Protein AF-A0A6U1CAX6-F1 (afdb_monomer)

Organism: NCBI:txid1034831

pLDDT: mean 74.52, std 8.22, range [45.38, 85.62]

Nearest PDB structures (foldseek):
  8e73-assembly1_AK  TM=7.565E-01  e=1.209E-02  Vigna radiata
  8bef-assembly1_Y  TM=8.312E-01  e=3.811E-02  Arabidopsis thaliana
  7zm7-assembly1_J  TM=6.602E-01  e=3.811E-02  Thermochaetoides thermophila DSM 1495
  7o6y-assembly1_J  TM=6.989E-01  e=9.195E-01  Yarrowia lipolytica
  8esz-assembly1_AM  TM=7.682E-01  e=2.119E+00  Drosophila melanogaster

Secondary structure (DSSP, 8-state):
-HHHHHHHHHHHHHHHHHHHHHHHHHHHHTS-HHHHHHHHHHHHHHHHHHHHHHHHHHHHHHSS--HHHHHHHHHHHHHHHHHHHH-GGGHHHHHHHHHHHHHHHHHHHHHHHTT-

Solvent-accessible surface area (backbone atoms only — not comparable to full-atom values): 5594 Å² total; per-residue (Å²): 114,70,69,59,52,54,51,51,52,54,16,49,52,44,12,50,52,31,15,54,51,21,27,53,53,15,61,77,68,76,46,64,34,69,62,32,14,52,52,38,10,50,51,30,27,55,50,37,47,47,42,56,50,34,39,50,54,44,40,68,72,61,77,53,93,45,58,66,51,34,23,50,22,19,22,55,32,25,17,51,49,23,26,74,79,63,35,74,85,30,17,62,62,26,11,55,52,28,15,50,52,35,26,50,52,49,54,51,53,53,54,56,60,75,78,108

Mean predicted aligned error: 8.78 Å

Radius of gyration: 15.57 Å; Cα contacts (8 Å, |Δi|>4): 152; chains: 1; bounding box: 40×40×38 Å

Sequence (116 aa):
MEEVRGVARKAMALAAVGGAFGAGLAVYRGHSAAMYSVSIGGNYLVLAGTVLGMEKVVSYINGKSSMSTHAVSGFVGGGFLSGVFGGPRLVLPGAVLFAGIASAGYAGTNKIVEYL

Structure (mmCIF, N/CA/C/O backbone):
data_AF-A0A6U1CAX6-F1
#
_entry.id   AF-A0A6U1CAX6-F1
#
loop_
_atom_site.group_PDB
_atom_site.id
_atom_site.type_symbol
_atom_site.label_atom_id
_atom_site.label_alt_id
_atom_site.label_comp_id
_atom_site.label_asym_id
_atom_site.label_entity_id
_atom_site.label_seq_id
_atom_site.pdbx_PDB_ins_code
_atom_site.Cartn_x
_atom_site.Cartn_y
_atom_site.Cartn_z
_atom_site.occupancy
_atom_site.B_iso_or_equiv
_atom_site.auth_seq_id
_atom_site.auth_comp_id
_atom_site.auth_asym_id
_atom_site.auth_atom_id
_atom_site.pdbx_PDB_model_num
ATOM 1 N N . MET A 1 1 ? -21.948 10.197 -4.104 1.00 54.88 1 MET A N 1
ATOM 2 C CA . MET A 1 1 ? -21.150 10.738 -5.236 1.00 54.88 1 MET A CA 1
ATOM 3 C C . MET A 1 1 ? -19.924 11.523 -4.764 1.00 54.88 1 MET A C 1
ATOM 5 O O . MET A 1 1 ? -18.831 11.267 -5.251 1.00 54.88 1 MET A O 1
ATOM 9 N N . GLU A 1 2 ? -20.069 12.447 -3.813 1.00 61.78 2 GLU A N 1
ATOM 10 C CA . GLU A 1 2 ? -18.972 13.296 -3.311 1.00 61.78 2 GLU A CA 1
ATOM 11 C C . GLU A 1 2 ? -17.845 12.509 -2.619 1.00 61.78 2 GLU A C 1
ATOM 13 O O . GLU A 1 2 ? -16.660 12.705 -2.874 1.00 61.78 2 GLU A O 1
ATOM 18 N N . GLU A 1 3 ? -18.229 11.499 -1.853 1.00 63.78 3 GLU A N 1
ATOM 19 C CA . GLU A 1 3 ? -17.319 10.581 -1.181 1.00 63.78 3 GLU A CA 1
ATOM 20 C C . GLU A 1 3 ? -16.411 9.761 -2.118 1.00 63.78 3 GLU A C 1
ATOM 22 O O . GLU A 1 3 ? -15.236 9.544 -1.819 1.00 63.78 3 GLU A O 1
ATOM 27 N N . VAL A 1 4 ? -16.935 9.310 -3.262 1.00 67.44 4 VAL A N 1
ATOM 28 C CA . VAL A 1 4 ? -16.163 8.550 -4.264 1.00 67.44 4 VAL A CA 1
ATOM 29 C C . VAL A 1 4 ? -15.142 9.464 -4.940 1.00 67.44 4 VAL A C 1
ATOM 31 O O . VAL A 1 4 ? -14.003 9.065 -5.175 1.00 67.44 4 VAL A O 1
ATOM 34 N N . ARG A 1 5 ? -15.510 10.730 -5.173 1.00 73.31 5 ARG A N 1
ATOM 35 C CA . ARG A 1 5 ? -14.587 11.753 -5.682 1.00 73.31 5 ARG A CA 1
ATOM 36 C C . ARG A 1 5 ? -13.452 12.036 -4.696 1.00 73.31 5 ARG A C 1
ATOM 38 O O . ARG A 1 5 ? -12.320 12.229 -5.132 1.00 73.31 5 ARG A O 1
ATOM 45 N N . GLY A 1 6 ? -13.727 12.020 -3.390 1.00 75.06 6 GLY A N 1
ATOM 46 C CA . GLY A 1 6 ? -12.706 12.159 -2.347 1.00 75.06 6 GLY A CA 1
ATOM 47 C C . GLY A 1 6 ? -11.671 11.030 -2.376 1.00 75.06 6 GLY A C 1
ATOM 48 O O . GLY A 1 6 ? -10.468 11.296 -2.366 1.00 75.06 6 GLY A O 1
ATOM 49 N N . VAL A 1 7 ? -12.127 9.778 -2.493 1.00 75.81 7 VAL A N 1
ATOM 50 C CA . VAL A 1 7 ? -11.242 8.605 -2.629 1.00 75.81 7 VAL A CA 1
ATOM 51 C C . VAL A 1 7 ? -10.431 8.678 -3.922 1.00 75.81 7 VAL A C 1
ATOM 53 O O . VAL A 1 7 ? -9.215 8.512 -3.888 1.00 75.81 7 VAL A O 1
ATOM 56 N N . ALA A 1 8 ? -11.072 9.010 -5.045 1.00 76.75 8 ALA A N 1
ATOM 57 C CA . ALA A 1 8 ? -10.401 9.129 -6.337 1.00 76.75 8 ALA A CA 1
ATOM 58 C C . ALA A 1 8 ? -9.312 10.215 -6.338 1.00 76.75 8 ALA A C 1
ATOM 60 O O . ALA A 1 8 ? -8.227 9.998 -6.869 1.00 76.75 8 ALA A O 1
ATOM 61 N N . ARG A 1 9 ? -9.559 11.367 -5.699 1.00 81.56 9 ARG A N 1
ATOM 62 C CA . ARG A 1 9 ? -8.550 12.430 -5.552 1.00 81.56 9 ARG A CA 1
ATOM 63 C C . ARG A 1 9 ? -7.349 11.977 -4.728 1.00 81.56 9 ARG A C 1
ATOM 65 O O . ARG A 1 9 ? -6.219 12.207 -5.145 1.00 81.56 9 ARG A O 1
ATOM 72 N N . LYS A 1 10 ? -7.578 11.311 -3.591 1.00 78.31 10 LYS A N 1
ATOM 73 C CA . LYS A 1 10 ? -6.492 10.774 -2.753 1.00 78.31 10 LYS A CA 1
ATOM 74 C C . LYS A 1 10 ? -5.688 9.703 -3.495 1.00 78.31 10 LYS A C 1
ATOM 76 O O . LYS A 1 10 ? -4.461 9.738 -3.465 1.00 78.31 10 LYS A O 1
ATOM 81 N N . ALA A 1 11 ? -6.367 8.807 -4.211 1.00 78.00 11 ALA A N 1
ATOM 82 C CA . ALA A 1 11 ? -5.722 7.785 -5.029 1.00 78.00 11 ALA A CA 1
ATOM 83 C C . ALA A 1 11 ? -4.886 8.395 -6.165 1.00 78.00 11 ALA A C 1
ATOM 85 O O . ALA A 1 11 ? -3.753 7.975 -6.379 1.00 78.00 11 ALA A O 1
ATOM 86 N N . MET A 1 12 ? -5.393 9.430 -6.843 1.00 81.62 12 MET A N 1
ATOM 87 C CA . MET A 1 12 ? -4.636 10.153 -7.871 1.00 81.62 12 MET A CA 1
ATOM 88 C C . MET A 1 12 ? -3.422 10.894 -7.302 1.00 81.62 12 MET A C 1
ATOM 90 O O . MET A 1 12 ? -2.362 10.872 -7.920 1.00 81.62 12 MET A O 1
ATOM 94 N N . ALA A 1 13 ? -3.535 11.507 -6.120 1.00 82.25 13 ALA A N 1
ATOM 95 C CA . ALA A 1 13 ? -2.397 12.149 -5.465 1.00 82.25 13 ALA A CA 1
ATOM 96 C C . ALA A 1 13 ? -1.294 11.130 -5.124 1.00 82.25 13 ALA A C 1
ATOM 98 O O . ALA A 1 13 ? -0.124 11.360 -5.421 1.00 82.25 13 ALA A O 1
ATOM 99 N N . LEU A 1 14 ? -1.668 9.969 -4.578 1.00 80.06 14 LEU A N 1
ATOM 100 C CA . LEU A 1 14 ? -0.737 8.870 -4.301 1.00 80.06 14 LEU A CA 1
ATOM 101 C C . LEU A 1 14 ? -0.108 8.300 -5.579 1.00 80.06 14 LEU A C 1
ATOM 103 O O . LEU A 1 14 ? 1.089 8.020 -5.596 1.00 80.06 14 LEU A O 1
ATOM 107 N N . ALA A 1 15 ? -0.881 8.181 -6.659 1.00 79.69 15 ALA A N 1
ATOM 108 C CA . ALA A 1 15 ? -0.378 7.755 -7.961 1.00 79.69 15 ALA A CA 1
ATOM 109 C C . ALA A 1 15 ? 0.622 8.753 -8.557 1.00 79.69 15 ALA A C 1
ATOM 111 O O . ALA A 1 15 ? 1.631 8.338 -9.120 1.00 79.69 15 ALA A O 1
ATOM 112 N N . ALA A 1 16 ? 0.390 10.059 -8.393 1.00 82.00 16 ALA A N 1
ATOM 113 C CA . ALA A 1 16 ? 1.326 11.093 -8.826 1.00 82.00 16 ALA A CA 1
ATOM 114 C C . ALA A 1 16 ? 2.646 11.029 -8.040 1.00 82.00 16 ALA A C 1
ATOM 116 O O . ALA A 1 16 ? 3.718 11.087 -8.641 1.00 82.00 16 ALA A O 1
ATOM 117 N N . VAL A 1 17 ? 2.583 10.832 -6.717 1.00 85.62 17 VAL A N 1
ATOM 118 C CA . VAL A 1 17 ? 3.777 10.638 -5.873 1.00 85.62 17 VAL A CA 1
ATOM 119 C C . VAL A 1 17 ? 4.532 9.370 -6.279 1.00 85.62 17 VAL A C 1
ATOM 121 O O . VAL A 1 17 ? 5.744 9.419 -6.488 1.00 85.62 17 VAL A O 1
ATOM 124 N N . GLY A 1 18 ? 3.826 8.250 -6.460 1.00 76.50 18 GLY A N 1
ATOM 125 C CA . GLY A 1 18 ? 4.416 6.997 -6.937 1.00 76.50 18 GLY A CA 1
ATOM 126 C C . GLY A 1 18 ? 5.052 7.146 -8.320 1.00 76.50 18 GLY A C 1
ATOM 127 O O . GLY A 1 18 ? 6.171 6.689 -8.541 1.00 76.50 18 GLY A O 1
ATOM 128 N N . GLY A 1 19 ? 4.390 7.854 -9.236 1.00 77.50 19 GLY A N 1
ATOM 129 C CA . GLY A 1 19 ? 4.908 8.138 -10.571 1.00 77.50 19 GLY A CA 1
ATOM 130 C C . GLY A 1 19 ? 6.164 9.010 -10.554 1.00 77.50 19 GLY A C 1
ATOM 131 O O . GLY A 1 19 ? 7.117 8.711 -11.272 1.00 77.50 19 GLY A O 1
ATOM 132 N N . ALA A 1 20 ? 6.218 10.031 -9.693 1.00 83.25 20 ALA A N 1
ATOM 133 C CA . ALA A 1 20 ? 7.413 10.853 -9.500 1.00 83.25 20 ALA A CA 1
ATOM 134 C C . ALA A 1 20 ? 8.587 10.026 -8.949 1.00 83.25 20 ALA A C 1
ATOM 136 O O . ALA A 1 20 ? 9.708 10.118 -9.452 1.00 83.25 20 ALA A O 1
ATOM 137 N N . PHE A 1 21 ? 8.320 9.155 -7.972 1.00 81.62 21 PHE A N 1
ATOM 138 C CA . PHE A 1 21 ? 9.326 8.244 -7.425 1.00 81.62 21 PHE A CA 1
ATOM 139 C C . PHE A 1 21 ? 9.821 7.250 -8.483 1.00 81.62 21 PHE A C 1
ATOM 141 O O . PHE A 1 21 ? 11.019 6.993 -8.600 1.00 81.62 21 PHE A O 1
ATOM 148 N N . GLY A 1 22 ? 8.906 6.736 -9.307 1.00 76.25 22 GLY A N 1
ATOM 149 C CA . GLY A 1 22 ? 9.236 5.853 -10.415 1.00 76.25 22 GLY A CA 1
ATOM 150 C C . GLY A 1 22 ? 10.072 6.526 -11.497 1.00 76.25 22 GLY A C 1
ATOM 151 O O . GLY A 1 22 ? 11.025 5.922 -11.983 1.00 76.25 22 GLY A O 1
ATOM 152 N N . ALA A 1 23 ? 9.783 7.790 -11.817 1.00 77.56 23 ALA A N 1
ATOM 153 C CA . ALA A 1 23 ? 10.607 8.590 -12.718 1.00 77.56 23 ALA A CA 1
ATOM 154 C C . ALA A 1 23 ? 12.030 8.774 -12.162 1.00 77.56 23 ALA A C 1
ATOM 156 O O . ALA A 1 23 ? 12.999 8.559 -12.886 1.00 77.56 23 ALA A O 1
ATOM 157 N N . GLY A 1 24 ? 12.168 9.090 -10.869 1.00 82.88 24 GLY A N 1
ATOM 158 C CA . GLY A 1 24 ? 13.475 9.197 -10.210 1.00 82.88 24 GLY A CA 1
ATOM 159 C C . GLY A 1 24 ? 14.264 7.884 -10.237 1.00 82.88 24 GLY A C 1
ATOM 160 O O . GLY A 1 24 ? 15.448 7.868 -10.576 1.00 82.88 24 GLY A O 1
ATOM 161 N N . LEU A 1 25 ? 13.596 6.760 -9.964 1.00 78.81 25 LEU A N 1
ATOM 162 C CA . LEU A 1 25 ? 14.211 5.433 -10.020 1.00 78.81 25 LEU A CA 1
ATOM 163 C C . LEU A 1 25 ? 14.662 5.058 -11.441 1.00 78.81 25 LEU A C 1
ATOM 165 O O . LEU A 1 25 ? 15.694 4.412 -11.615 1.00 78.81 25 LEU A O 1
ATOM 169 N N . ALA A 1 26 ? 13.907 5.473 -12.457 1.00 81.62 26 ALA A N 1
ATOM 170 C CA . ALA A 1 26 ? 14.249 5.244 -13.855 1.00 81.62 26 ALA A CA 1
ATOM 171 C C . ALA A 1 26 ? 15.502 6.014 -14.278 1.00 81.62 26 ALA A C 1
ATOM 173 O O . ALA A 1 26 ? 16.369 5.435 -14.929 1.00 81.62 26 ALA A O 1
ATOM 174 N N . VAL A 1 27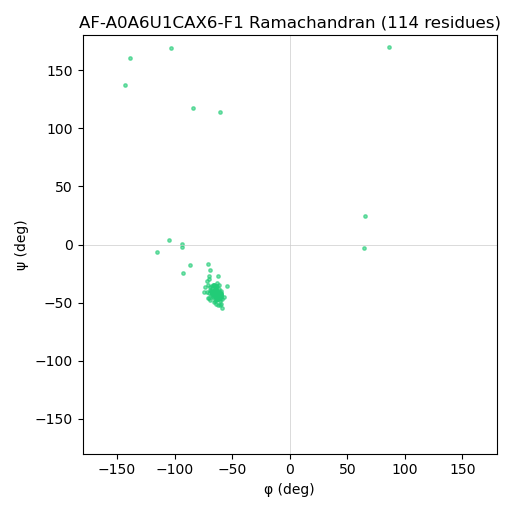 ? 15.621 7.279 -13.852 1.00 83.75 27 VAL A N 1
ATOM 175 C CA . VAL A 1 27 ? 16.819 8.105 -14.076 1.00 83.75 27 VAL A CA 1
ATOM 176 C C . VAL A 1 27 ? 18.036 7.448 -13.428 1.00 83.75 27 VAL A C 1
ATOM 178 O O . VAL A 1 27 ? 19.070 7.312 -14.073 1.00 83.75 27 VAL A O 1
ATOM 181 N N . TYR A 1 28 ? 17.895 6.956 -12.194 1.00 85.62 28 TYR A N 1
ATOM 182 C CA . TYR A 1 28 ? 18.976 6.260 -11.491 1.00 85.62 28 TYR A CA 1
ATOM 183 C C . TYR A 1 28 ? 19.408 4.952 -12.178 1.00 85.62 28 TYR A C 1
ATOM 185 O O . TYR A 1 28 ? 20.582 4.594 -12.148 1.00 85.62 28 TYR A O 1
ATOM 193 N N . ARG A 1 29 ? 18.475 4.233 -12.816 1.00 84.19 29 ARG A N 1
ATOM 194 C CA . ARG A 1 29 ? 18.743 2.958 -13.507 1.00 84.19 29 ARG A CA 1
ATOM 195 C C . ARG A 1 29 ? 19.040 3.100 -15.005 1.00 84.19 29 ARG A C 1
ATOM 197 O O . ARG A 1 29 ? 19.238 2.086 -15.665 1.00 84.19 29 ARG A O 1
ATOM 204 N N . GLY A 1 30 ? 19.043 4.317 -15.552 1.00 83.19 30 GLY A N 1
ATOM 205 C CA . GLY A 1 30 ? 19.249 4.557 -16.985 1.00 83.19 30 GLY A CA 1
ATOM 206 C C . GLY A 1 30 ? 18.131 4.010 -17.886 1.00 83.19 30 GLY A C 1
ATOM 207 O O . GLY A 1 30 ? 18.369 3.710 -19.053 1.00 83.19 30 GLY A O 1
ATOM 208 N N . HIS A 1 31 ? 16.913 3.852 -17.359 1.00 83.38 31 HIS A N 1
ATOM 209 C CA . HIS A 1 31 ? 15.750 3.360 -18.103 1.00 83.38 31 HIS A CA 1
ATOM 210 C C . HIS A 1 31 ? 14.791 4.494 -18.492 1.00 83.38 31 HIS A C 1
ATOM 212 O O . HIS A 1 31 ? 14.881 5.619 -18.006 1.00 83.38 31 HIS A O 1
ATOM 218 N N . SER A 1 32 ? 13.823 4.184 -19.362 1.00 82.94 32 SER A N 1
ATOM 219 C CA . SER A 1 32 ? 12.782 5.136 -19.763 1.00 82.94 32 SER A CA 1
ATOM 220 C C . SER A 1 32 ? 11.951 5.603 -18.563 1.00 82.94 32 SER A C 1
ATOM 222 O O . SER A 1 32 ? 11.184 4.832 -17.976 1.00 82.94 32 SER A O 1
ATOM 224 N N . ALA A 1 33 ? 12.072 6.893 -18.240 1.00 79.62 33 ALA A N 1
ATOM 225 C CA . ALA A 1 33 ? 11.344 7.535 -17.150 1.00 79.62 33 ALA A CA 1
ATOM 226 C C . ALA A 1 33 ? 9.825 7.493 -17.341 1.00 79.62 33 ALA A C 1
ATOM 228 O O . ALA A 1 33 ? 9.100 7.315 -16.366 1.00 79.62 33 ALA A O 1
ATOM 229 N N . ALA A 1 34 ? 9.344 7.581 -18.583 1.00 78.69 34 ALA A N 1
ATOM 230 C CA . ALA A 1 34 ? 7.917 7.516 -18.887 1.00 78.69 34 ALA A CA 1
ATOM 231 C C . ALA A 1 34 ? 7.327 6.127 -18.597 1.00 78.69 34 ALA A C 1
ATOM 233 O O . ALA A 1 34 ? 6.250 6.014 -18.021 1.00 78.69 34 ALA A O 1
ATOM 234 N N . MET A 1 35 ? 8.045 5.056 -18.949 1.00 79.81 35 MET A N 1
ATOM 235 C CA . MET A 1 35 ? 7.562 3.691 -18.719 1.00 79.81 35 MET A CA 1
ATOM 236 C C . MET A 1 35 ? 7.507 3.364 -17.222 1.00 79.81 35 MET A C 1
ATOM 238 O O . MET A 1 35 ? 6.532 2.794 -16.733 1.00 79.81 35 MET A O 1
ATOM 242 N N . TYR A 1 36 ? 8.540 3.759 -16.480 1.00 80.62 36 TYR A N 1
ATOM 243 C CA . TYR A 1 36 ? 8.630 3.514 -15.043 1.00 80.62 36 TYR A CA 1
ATOM 244 C C . TYR A 1 36 ? 7.696 4.410 -14.225 1.00 80.62 36 TYR A C 1
ATOM 246 O O . TYR A 1 36 ? 7.123 3.930 -13.249 1.00 80.62 36 TYR A O 1
ATOM 254 N N . SER A 1 37 ? 7.493 5.674 -14.615 1.00 76.50 37 SER A N 1
ATOM 255 C CA . SER A 1 37 ? 6.546 6.558 -13.925 1.00 76.50 37 SER A CA 1
ATOM 256 C C . SER A 1 37 ? 5.109 6.064 -14.076 1.00 76.50 37 SER A C 1
ATOM 258 O O . SER A 1 37 ? 4.382 6.006 -13.088 1.00 76.50 37 SER A O 1
ATOM 260 N N . VAL A 1 38 ? 4.715 5.630 -15.278 1.00 81.56 38 VAL A N 1
ATOM 261 C CA . VAL A 1 38 ? 3.377 5.081 -15.533 1.00 81.56 38 VAL A CA 1
ATOM 262 C C . VAL A 1 38 ? 3.196 3.742 -14.820 1.00 81.56 38 VAL A C 1
ATOM 264 O O . VAL A 1 38 ? 2.170 3.531 -14.179 1.00 81.56 38 VAL A O 1
ATOM 267 N N . SER A 1 39 ? 4.195 2.858 -14.870 1.00 80.69 39 SER A N 1
ATOM 268 C CA . SER A 1 39 ? 4.134 1.551 -14.205 1.00 80.69 39 SER A CA 1
ATOM 269 C C . SER A 1 39 ? 4.042 1.681 -12.680 1.00 80.69 39 SER A C 1
ATOM 271 O O . SER A 1 39 ? 3.129 1.142 -12.053 1.00 80.69 39 SER A O 1
ATOM 273 N N . ILE A 1 40 ? 4.939 2.456 -12.063 1.00 82.75 40 ILE A N 1
ATOM 274 C CA . ILE A 1 40 ? 4.961 2.628 -10.604 1.00 82.75 40 ILE A CA 1
ATOM 275 C C . ILE A 1 40 ? 3.776 3.481 -10.141 1.00 82.75 40 ILE A C 1
ATOM 277 O O . ILE A 1 40 ? 3.129 3.130 -9.157 1.00 82.75 40 ILE A O 1
ATOM 281 N N . GLY A 1 41 ? 3.427 4.544 -10.868 1.00 76.44 41 GLY A N 1
ATOM 282 C CA . GLY A 1 41 ? 2.241 5.351 -10.580 1.00 76.44 41 GLY A CA 1
ATOM 283 C C . GLY A 1 41 ? 0.945 4.542 -10.669 1.00 76.44 41 GLY A C 1
ATOM 284 O O . GLY A 1 41 ? 0.097 4.648 -9.785 1.00 76.44 41 GLY A O 1
ATOM 285 N N . GLY A 1 42 ? 0.815 3.669 -11.673 1.00 79.25 42 GLY A N 1
ATOM 286 C CA . GLY A 1 42 ? -0.312 2.745 -11.815 1.00 79.25 42 GLY A CA 1
ATOM 287 C C . GLY A 1 42 ? -0.411 1.748 -10.659 1.00 79.25 42 GLY A C 1
ATOM 288 O O . GLY A 1 42 ? -1.487 1.578 -10.088 1.00 79.25 42 GLY A O 1
ATOM 289 N N . ASN A 1 43 ? 0.714 1.161 -10.238 1.00 81.31 43 ASN A N 1
ATOM 290 C CA . ASN A 1 43 ? 0.753 0.283 -9.065 1.00 81.31 43 ASN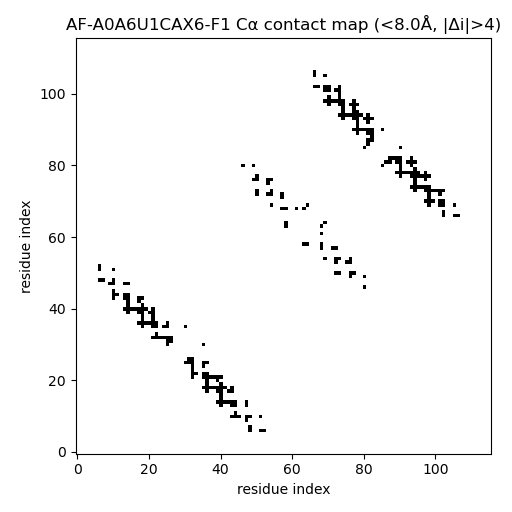 A CA 1
ATOM 291 C C . ASN A 1 43 ? 0.307 1.018 -7.792 1.00 81.31 43 ASN A C 1
ATOM 293 O O . ASN A 1 43 ? -0.497 0.493 -7.024 1.00 81.31 43 ASN A O 1
ATOM 297 N N . TYR A 1 44 ? 0.768 2.255 -7.594 1.00 76.69 44 TYR A N 1
ATOM 298 C CA . TYR A 1 44 ? 0.357 3.086 -6.461 1.00 76.69 44 TYR A CA 1
ATOM 299 C C . TYR A 1 44 ? -1.121 3.483 -6.521 1.00 76.69 44 TYR A C 1
ATOM 301 O O . TYR A 1 44 ? -1.770 3.533 -5.479 1.00 76.69 44 TYR A O 1
ATOM 309 N N . LEU A 1 45 ? -1.680 3.713 -7.713 1.00 81.06 45 LEU A N 1
ATOM 310 C CA . LEU A 1 45 ? -3.108 3.986 -7.891 1.00 81.06 45 LEU A CA 1
ATOM 311 C C . LEU A 1 45 ? -3.965 2.790 -7.450 1.00 81.06 45 LEU A C 1
ATOM 313 O O . LEU A 1 45 ? -4.927 2.961 -6.703 1.00 81.06 45 LEU A O 1
ATOM 317 N N . VAL A 1 46 ? -3.601 1.579 -7.885 1.00 79.88 46 VAL A N 1
ATOM 318 C CA . VAL A 1 46 ? -4.311 0.337 -7.533 1.00 79.88 46 VAL A CA 1
ATOM 319 C C . VAL A 1 46 ? -4.191 0.042 -6.039 1.00 79.88 46 VAL A C 1
ATOM 321 O O . VAL A 1 46 ? -5.185 -0.281 -5.381 1.00 79.88 46 VAL A O 1
ATOM 324 N N . LEU A 1 47 ? -2.990 0.216 -5.486 1.00 75.88 47 LEU A N 1
ATOM 325 C CA . LEU A 1 47 ? -2.730 0.066 -4.059 1.00 75.88 47 LEU A CA 1
ATOM 326 C C . LEU A 1 47 ? -3.585 1.043 -3.240 1.00 75.88 47 LEU A C 1
ATOM 328 O O . LEU A 1 47 ? -4.306 0.630 -2.334 1.00 75.88 47 LEU A O 1
ATOM 332 N N . ALA A 1 48 ? -3.554 2.329 -3.597 1.00 74.81 48 ALA A N 1
ATOM 333 C CA . ALA A 1 48 ? -4.307 3.376 -2.919 1.00 74.81 48 ALA A CA 1
ATOM 334 C C . ALA A 1 48 ? -5.818 3.146 -3.016 1.00 74.81 48 ALA A C 1
ATOM 336 O O . ALA A 1 48 ? -6.519 3.279 -2.017 1.00 74.81 48 ALA A O 1
ATOM 337 N N . GLY A 1 49 ? -6.321 2.761 -4.192 1.00 74.94 49 GLY A N 1
ATOM 338 C CA . GLY A 1 49 ? -7.734 2.444 -4.385 1.00 74.94 49 GLY A CA 1
ATOM 339 C C . GLY A 1 49 ? -8.195 1.296 -3.489 1.00 74.94 49 GLY A C 1
ATOM 340 O O . GLY A 1 49 ? -9.246 1.388 -2.856 1.00 74.94 49 GLY A O 1
ATOM 341 N N . THR A 1 50 ? -7.378 0.250 -3.374 1.00 73.44 50 THR A N 1
ATOM 342 C CA . THR A 1 50 ? -7.708 -0.925 -2.562 1.00 73.44 50 THR A CA 1
ATOM 343 C C . THR A 1 50 ? -7.645 -0.612 -1.069 1.00 73.44 50 THR A C 1
ATOM 345 O O . THR A 1 50 ? -8.582 -0.935 -0.347 1.00 73.44 50 THR A O 1
ATOM 348 N N . VAL A 1 51 ? -6.596 0.073 -0.599 1.00 70.19 51 VAL A N 1
ATOM 349 C CA . VAL A 1 51 ? -6.456 0.440 0.821 1.00 70.19 51 VAL A CA 1
ATOM 350 C C . VAL A 1 51 ? -7.555 1.413 1.253 1.00 70.19 51 VAL A C 1
ATOM 352 O O . VAL A 1 51 ? -8.231 1.147 2.241 1.00 70.19 51 VAL A O 1
ATOM 355 N N . LEU A 1 52 ? -7.800 2.490 0.497 1.00 70.50 52 LEU A N 1
ATOM 356 C CA . LEU A 1 52 ? -8.845 3.470 0.825 1.00 70.50 52 LEU A CA 1
ATOM 357 C C . LEU A 1 52 ? -10.254 2.865 0.738 1.00 70.50 52 LEU A C 1
ATOM 359 O O . LEU A 1 52 ? -11.133 3.218 1.526 1.00 70.50 52 LEU A O 1
ATOM 363 N N . GLY A 1 53 ? -10.478 1.950 -0.210 1.00 72.00 53 GLY A N 1
AT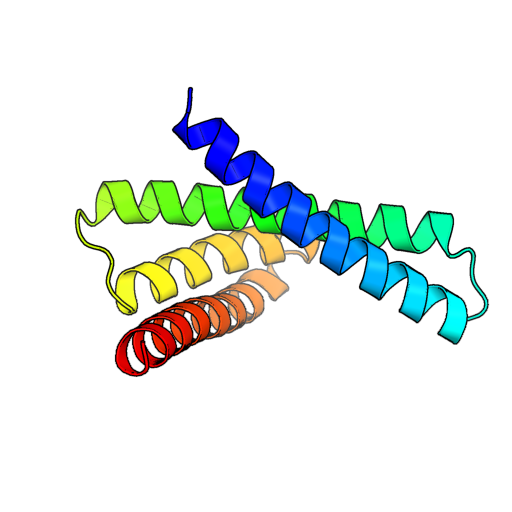OM 364 C CA . GLY A 1 53 ? -11.720 1.187 -0.304 1.00 72.00 53 GLY A CA 1
ATOM 365 C C . GLY A 1 53 ? -11.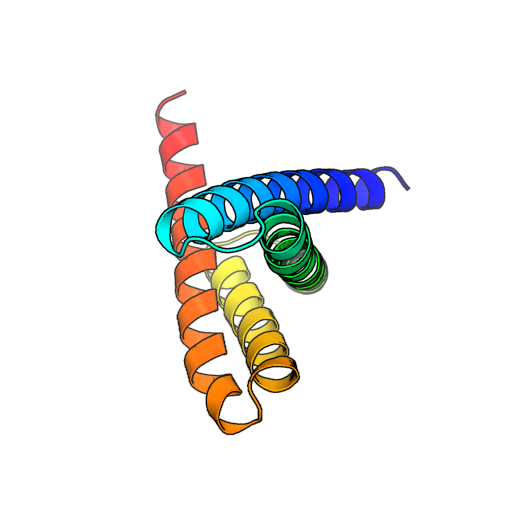934 0.294 0.919 1.00 72.00 53 GLY A C 1
ATOM 366 O O . GLY A 1 53 ? -13.008 0.322 1.520 1.00 72.00 53 GLY A O 1
ATOM 367 N N . MET A 1 54 ? -10.902 -0.442 1.339 1.00 68.75 54 MET A N 1
ATOM 368 C CA . MET A 1 54 ? -10.977 -1.315 2.513 1.00 68.75 54 MET A CA 1
ATOM 369 C C . MET A 1 54 ? -11.126 -0.528 3.814 1.00 68.75 54 MET A C 1
ATOM 371 O O . MET A 1 54 ? -11.884 -0.929 4.691 1.00 68.75 54 MET A O 1
ATOM 375 N N . GLU A 1 55 ? -10.459 0.619 3.930 1.00 65.19 55 GLU A N 1
ATOM 376 C CA . GLU A 1 55 ? -10.595 1.529 5.066 1.00 65.19 55 GLU A CA 1
ATOM 377 C C . GLU A 1 55 ? -12.039 2.013 5.225 1.00 65.19 55 GLU A C 1
ATOM 379 O O . GLU A 1 55 ? -12.562 2.015 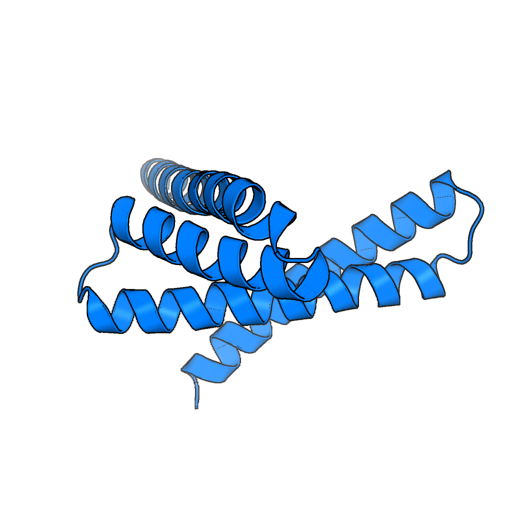6.337 1.00 65.19 55 GLU A O 1
ATOM 384 N N . LYS A 1 56 ? -12.730 2.318 4.118 1.00 67.50 56 LYS A N 1
ATOM 385 C CA . LYS A 1 56 ? -14.160 2.645 4.148 1.00 67.50 56 LYS A CA 1
ATOM 386 C C . LYS A 1 56 ? -15.031 1.487 4.607 1.00 67.50 56 LYS A C 1
ATOM 388 O O . LYS A 1 56 ? -15.905 1.697 5.441 1.00 67.50 56 LYS A O 1
ATOM 393 N N . VAL A 1 57 ? -14.801 0.286 4.081 1.00 69.50 57 VAL A N 1
ATOM 394 C CA . VAL A 1 57 ? -15.562 -0.908 4.480 1.00 69.50 57 VAL A CA 1
ATOM 395 C C . VAL A 1 57 ? -15.380 -1.172 5.974 1.00 69.50 57 VAL A C 1
ATOM 397 O O . VAL A 1 57 ? -16.354 -1.348 6.697 1.00 69.50 57 VAL A O 1
ATOM 400 N N . VAL A 1 58 ? -14.142 -1.124 6.464 1.00 65.25 58 VAL A N 1
ATOM 401 C CA . VAL A 1 58 ? -13.830 -1.368 7.877 1.00 65.25 58 VAL A CA 1
ATOM 402 C C . VAL A 1 58 ? -14.363 -0.249 8.777 1.00 65.25 58 VAL A C 1
ATOM 404 O O . VAL A 1 58 ? -14.914 -0.535 9.836 1.00 65.25 58 VAL A O 1
ATOM 407 N N . SER A 1 59 ? -14.274 1.015 8.357 1.00 63.53 59 SER A N 1
ATOM 408 C CA . SER A 1 59 ? -14.842 2.148 9.098 1.00 63.53 59 SER A CA 1
ATOM 409 C C . SER A 1 59 ? -16.370 2.073 9.187 1.00 63.53 59 SER A C 1
ATOM 411 O O . SER A 1 59 ? -16.928 2.333 10.253 1.00 63.53 59 SER A O 1
ATOM 413 N N . TYR A 1 60 ? -17.035 1.645 8.109 1.00 65.44 60 TYR A N 1
ATOM 414 C CA . TYR A 1 60 ? -18.479 1.412 8.090 1.00 65.44 60 TYR A CA 1
ATOM 415 C C . TYR A 1 60 ? -18.895 0.291 9.056 1.00 65.44 60 TYR A C 1
ATOM 417 O O . TYR A 1 60 ? -19.931 0.393 9.704 1.00 65.44 60 TYR A O 1
ATOM 425 N N . ILE A 1 61 ? -18.065 -0.748 9.201 1.00 64.69 61 ILE A N 1
ATOM 426 C CA . ILE A 1 61 ? -18.313 -1.870 10.118 1.00 64.69 61 ILE A CA 1
ATOM 427 C C . ILE A 1 61 ? -18.063 -1.480 11.586 1.00 64.69 61 ILE A C 1
ATOM 429 O O . ILE A 1 61 ? -18.837 -1.867 12.457 1.00 64.69 61 ILE A O 1
ATOM 433 N N . ASN A 1 62 ? -17.006 -0.715 11.883 1.00 63.75 62 ASN A N 1
ATOM 434 C CA . ASN A 1 62 ? -16.612 -0.406 13.267 1.00 63.75 62 ASN A CA 1
ATOM 435 C C . ASN A 1 62 ? -17.314 0.818 13.878 1.00 63.75 62 ASN A C 1
ATOM 437 O O . ASN A 1 62 ? -17.257 1.003 15.094 1.00 63.75 62 ASN A O 1
ATOM 441 N N . GLY A 1 63 ? -17.921 1.697 13.075 1.00 57.12 63 GLY A N 1
ATOM 442 C CA . GLY A 1 63 ? -18.657 2.880 13.551 1.00 57.12 63 GLY A CA 1
ATOM 443 C C . GLY A 1 63 ? -17.819 3.946 14.282 1.00 57.12 63 GLY A C 1
ATOM 444 O O . GLY A 1 63 ? -18.354 4.987 14.659 1.00 57.12 63 GLY A O 1
ATOM 445 N N . LYS A 1 64 ? -16.513 3.720 14.487 1.00 60.44 64 LYS A N 1
ATOM 446 C CA . LYS A 1 64 ? -15.548 4.649 15.094 1.00 60.44 64 LYS A CA 1
ATOM 447 C C . LYS A 1 64 ? -14.196 4.529 14.392 1.00 60.44 64 LYS A C 1
ATOM 449 O O . LYS A 1 64 ? -13.732 3.422 14.134 1.00 60.44 64 LYS A O 1
ATOM 454 N N . SER A 1 65 ? -13.550 5.664 14.119 1.00 61.50 65 SER A N 1
ATOM 455 C CA . SER A 1 65 ? -12.159 5.679 13.657 1.00 61.50 65 SER A CA 1
ATOM 456 C C . SER A 1 65 ? -11.224 5.599 14.865 1.00 61.50 65 SER A C 1
ATOM 458 O O . SER A 1 65 ? -11.259 6.453 15.748 1.00 61.50 65 SER A O 1
ATOM 460 N N . SER A 1 66 ? -10.436 4.530 14.939 1.00 65.94 66 SER A N 1
ATOM 461 C CA . SER A 1 66 ? -9.452 4.278 15.994 1.00 65.94 66 SER A CA 1
ATOM 462 C C . SER A 1 66 ? -8.172 3.719 15.380 1.00 65.94 66 SER A C 1
ATOM 464 O O . SER A 1 66 ? -8.194 3.143 14.289 1.00 65.94 66 SER A O 1
ATOM 466 N N . MET A 1 67 ? -7.057 3.803 16.108 1.00 68.56 67 MET A N 1
ATOM 467 C CA . MET A 1 67 ? -5.783 3.220 15.671 1.00 68.56 67 MET A CA 1
ATOM 468 C C . MET A 1 67 ? -5.910 1.721 15.345 1.00 68.56 67 MET A C 1
ATOM 470 O O . MET A 1 67 ? -5.318 1.248 14.378 1.00 68.56 67 MET A O 1
ATOM 474 N N . SER A 1 68 ? -6.736 0.983 16.097 1.00 72.25 68 SER A N 1
ATOM 475 C CA . SER A 1 68 ? -7.041 -0.426 15.823 1.00 72.25 68 SER A CA 1
ATOM 476 C C . SER A 1 68 ? -7.841 -0.624 14.532 1.00 72.25 68 SER A C 1
ATOM 478 O O . SER A 1 68 ? -7.583 -1.572 13.800 1.00 72.25 68 SER A O 1
ATOM 480 N N . THR A 1 69 ? -8.754 0.290 14.204 1.00 71.06 69 THR A N 1
ATOM 481 C CA . THR A 1 69 ? -9.535 0.255 12.956 1.00 71.06 69 THR A CA 1
ATOM 482 C C . THR A 1 69 ? -8.630 0.448 11.737 1.00 71.06 69 THR A C 1
ATOM 484 O O . THR A 1 69 ? -8.761 -0.289 10.762 1.00 71.06 69 THR A O 1
ATOM 487 N N . HIS A 1 70 ? -7.647 1.353 11.825 1.00 69.19 70 HIS A N 1
ATOM 488 C CA . HIS A 1 70 ? -6.620 1.526 10.791 1.00 69.19 70 HIS A CA 1
ATOM 489 C C . HIS A 1 70 ? -5.644 0.343 10.715 1.00 69.19 70 HIS A C 1
ATOM 491 O O . HIS A 1 70 ? -5.269 -0.077 9.625 1.00 69.19 70 HIS A O 1
ATOM 497 N N . ALA A 1 71 ? -5.249 -0.235 11.853 1.00 74.62 71 ALA A N 1
ATOM 498 C CA . ALA A 1 71 ? -4.392 -1.419 11.866 1.00 74.62 71 ALA A CA 1
ATOM 499 C C . ALA A 1 71 ? -5.078 -2.625 11.203 1.00 7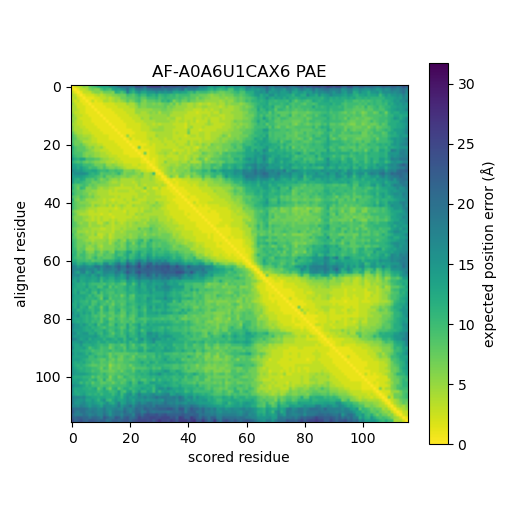4.62 71 ALA A C 1
ATOM 501 O O . ALA A 1 71 ? -4.460 -3.315 10.397 1.00 74.62 71 ALA A O 1
ATOM 502 N N . VAL A 1 72 ? -6.361 -2.859 11.496 1.00 77.12 72 VAL A N 1
ATOM 503 C CA . VAL A 1 72 ? -7.142 -3.969 10.926 1.00 77.12 72 VAL A CA 1
ATOM 504 C C . VAL A 1 72 ? -7.431 -3.744 9.442 1.00 77.12 72 VAL A C 1
ATOM 506 O O . VAL A 1 72 ? -7.288 -4.677 8.653 1.00 77.12 72 VAL A O 1
ATOM 509 N N . SER A 1 73 ? -7.776 -2.522 9.025 1.00 73.25 73 SER A N 1
ATOM 510 C CA . SER A 1 73 ? -7.966 -2.221 7.600 1.00 73.25 73 SER A CA 1
ATOM 511 C C . SER A 1 73 ? -6.665 -2.361 6.808 1.00 73.25 73 SER A C 1
ATOM 513 O O . SER A 1 73 ? -6.675 -2.951 5.726 1.00 73.25 73 SER A O 1
ATOM 515 N N . GLY A 1 74 ? -5.541 -1.916 7.378 1.00 73.62 74 GLY A N 1
ATOM 516 C CA . GLY A 1 74 ? -4.203 -2.139 6.836 1.00 73.62 74 GLY A CA 1
ATOM 517 C C . GLY A 1 74 ? -3.855 -3.625 6.753 1.00 73.62 74 GLY A C 1
ATOM 518 O O . GLY A 1 74 ? -3.388 -4.084 5.715 1.00 73.62 74 GLY A O 1
ATOM 519 N N . PHE A 1 75 ? -4.156 -4.401 7.795 1.00 82.69 75 PHE A N 1
ATOM 520 C CA . PHE A 1 75 ? -3.911 -5.843 7.821 1.00 82.69 75 PHE A CA 1
ATOM 521 C C . PHE A 1 75 ? -4.671 -6.579 6.715 1.00 82.69 75 PHE A C 1
ATOM 523 O O . PHE A 1 75 ? -4.083 -7.312 5.921 1.00 82.69 75 PHE A O 1
ATOM 530 N N . VAL A 1 76 ? -5.982 -6.352 6.627 1.00 80.06 76 VAL A N 1
ATOM 531 C CA . VAL A 1 76 ? -6.849 -7.024 5.652 1.00 80.06 76 VAL A CA 1
ATOM 532 C C . VAL A 1 76 ? -6.538 -6.553 4.230 1.00 80.06 76 VAL A C 1
ATOM 534 O O . VAL A 1 76 ? -6.345 -7.378 3.338 1.00 80.06 76 VAL A O 1
ATOM 537 N N . GLY A 1 77 ? -6.433 -5.238 4.016 1.00 76.00 77 GLY A N 1
ATOM 538 C CA . GLY A 1 77 ? -6.146 -4.662 2.702 1.00 76.00 77 GLY A CA 1
ATOM 539 C C . GLY A 1 77 ? -4.759 -5.041 2.184 1.00 76.00 77 GLY A C 1
ATOM 540 O O . GLY A 1 77 ? -4.618 -5.448 1.032 1.00 76.00 77 GLY A O 1
ATOM 541 N N . GLY A 1 78 ? -3.736 -4.971 3.037 1.00 75.44 78 GLY A N 1
ATOM 542 C CA . GLY A 1 78 ? -2.365 -5.326 2.676 1.00 75.44 78 GLY A CA 1
ATOM 543 C C . GLY A 1 78 ? -2.146 -6.819 2.483 1.00 75.44 78 GLY A C 1
ATOM 544 O O . GLY A 1 78 ? -1.397 -7.209 1.585 1.00 75.44 78 GLY A O 1
ATOM 545 N N . GLY A 1 79 ? -2.828 -7.656 3.270 1.00 79.44 79 GLY A N 1
ATOM 546 C CA . GLY A 1 79 ? -2.820 -9.103 3.084 1.00 79.44 79 GLY A CA 1
ATOM 547 C C . GLY A 1 79 ? -3.472 -9.515 1.769 1.00 79.44 79 GLY A C 1
ATOM 548 O O . GLY A 1 79 ? -2.902 -10.311 1.024 1.00 79.44 79 GLY A O 1
ATOM 549 N N . PHE A 1 80 ? -4.619 -8.915 1.437 1.00 80.50 80 PHE A N 1
ATOM 550 C CA . PHE A 1 80 ? -5.293 -9.136 0.160 1.00 80.50 80 PHE A CA 1
ATOM 551 C C . PHE A 1 80 ? -4.426 -8.694 -1.025 1.00 80.50 80 PHE A C 1
ATOM 553 O O . PHE A 1 80 ? -4.155 -9.490 -1.920 1.00 80.50 80 PHE A O 1
ATOM 560 N N . LEU A 1 81 ? -3.916 -7.458 -1.002 1.00 76.00 81 LEU A N 1
ATOM 561 C CA . LEU A 1 81 ? -3.058 -6.925 -2.063 1.00 76.00 81 LEU A CA 1
ATOM 562 C C . LEU A 1 81 ? -1.791 -7.761 -2.259 1.00 76.00 81 LEU A C 1
ATOM 564 O O . LEU A 1 81 ? -1.454 -8.128 -3.382 1.00 76.00 81 LEU A O 1
ATOM 568 N N . SER A 1 82 ? -1.101 -8.103 -1.173 1.00 78.81 82 SER A N 1
ATOM 569 C CA . SER A 1 82 ? 0.144 -8.871 -1.261 1.00 78.81 82 SER A CA 1
ATOM 570 C C . SER A 1 82 ? -0.104 -10.316 -1.689 1.00 78.81 82 SER A C 1
ATOM 572 O O . SER A 1 82 ? 0.729 -10.894 -2.381 1.00 78.81 82 SER A O 1
ATOM 574 N N . GLY A 1 83 ? -1.268 -10.880 -1.357 1.00 77.06 83 GLY A N 1
ATOM 575 C CA . GLY A 1 83 ? -1.713 -12.170 -1.877 1.00 77.06 83 GLY A CA 1
ATOM 576 C C . GLY A 1 83 ? -1.998 -12.156 -3.374 1.00 77.06 83 GLY A C 1
ATOM 577 O O . GLY A 1 83 ? -1.556 -13.055 -4.086 1.00 77.06 83 GLY A O 1
ATOM 578 N N . VAL A 1 84 ? -2.701 -11.129 -3.856 1.00 77.38 84 VAL A N 1
ATOM 579 C CA . VAL A 1 84 ? -3.087 -10.991 -5.269 1.00 77.38 84 VAL A CA 1
ATOM 580 C C . VAL A 1 84 ? -1.879 -10.687 -6.155 1.00 77.38 84 VAL A C 1
ATOM 582 O O . VAL A 1 84 ? -1.715 -11.316 -7.196 1.00 77.38 84 VAL A O 1
ATOM 585 N N . PHE A 1 85 ? -1.017 -9.753 -5.748 1.00 76.50 85 PHE A N 1
ATOM 586 C CA . PHE A 1 85 ? 0.111 -9.299 -6.571 1.00 76.50 85 PHE A CA 1
ATOM 587 C C . PHE A 1 85 ? 1.416 -10.064 -6.316 1.00 76.50 85 PHE A C 1
ATOM 589 O O . PHE A 1 85 ? 2.280 -10.105 -7.188 1.00 76.50 85 PHE A O 1
ATOM 596 N N . GLY A 1 86 ? 1.575 -10.661 -5.133 1.00 73.06 86 GLY A N 1
ATOM 597 C CA . GLY A 1 86 ? 2.797 -11.345 -4.703 1.00 73.06 86 GLY A CA 1
ATOM 598 C C . GLY A 1 86 ? 2.646 -12.855 -4.474 1.00 73.06 86 GLY A C 1
ATOM 599 O O . GLY A 1 86 ? 3.634 -13.555 -4.246 1.00 73.06 86 GLY A O 1
ATOM 600 N N . GLY A 1 87 ? 1.422 -13.379 -4.545 1.00 78.38 87 GLY A N 1
ATOM 601 C CA . GLY A 1 87 ? 1.111 -14.778 -4.278 1.00 78.38 87 GLY A CA 1
ATOM 602 C C . GLY A 1 87 ? 0.864 -15.090 -2.792 1.00 78.38 87 GLY A C 1
ATOM 603 O O . GLY A 1 87 ? 1.144 -14.285 -1.900 1.00 78.38 87 GLY A O 1
ATOM 604 N N . PRO A 1 88 ? 0.364 -16.301 -2.484 1.00 79.62 88 PRO A N 1
ATOM 605 C CA . PRO A 1 88 ? -0.173 -16.647 -1.163 1.00 79.62 88 PRO A CA 1
ATOM 606 C C . PRO A 1 88 ? 0.856 -16.574 -0.025 1.00 79.62 88 PRO A C 1
ATOM 608 O O . PRO A 1 88 ? 0.498 -16.297 1.117 1.00 79.62 88 PRO A O 1
ATOM 611 N N . ARG A 1 89 ? 2.149 -16.764 -0.321 1.00 84.62 89 ARG A N 1
ATOM 612 C CA . ARG A 1 89 ? 3.230 -16.664 0.678 1.00 84.62 89 ARG A CA 1
ATOM 613 C C . ARG A 1 89 ? 3.468 -15.232 1.165 1.00 84.62 89 ARG A C 1
ATOM 615 O O . ARG A 1 89 ? 4.012 -15.051 2.249 1.00 84.62 89 ARG A O 1
ATOM 622 N N . LEU A 1 90 ? 3.059 -14.229 0.386 1.00 80.38 90 LEU A N 1
ATOM 623 C CA . LEU A 1 90 ? 3.235 -12.814 0.716 1.00 80.38 90 LEU A CA 1
ATOM 624 C C . LEU A 1 90 ? 2.018 -12.204 1.428 1.00 80.38 90 LEU A C 1
ATOM 626 O O . LEU A 1 90 ? 2.099 -11.062 1.872 1.00 80.38 90 LEU A O 1
ATOM 630 N N . VAL A 1 91 ? 0.942 -12.975 1.638 1.00 74.88 91 VAL A N 1
ATOM 631 C CA . VAL A 1 91 ? -0.265 -12.532 2.362 1.00 74.88 91 VAL A CA 1
ATOM 632 C C . VAL A 1 91 ? 0.065 -12.093 3.788 1.00 74.88 91 VAL A C 1
ATOM 634 O O . VAL A 1 91 ? -0.242 -10.970 4.170 1.00 74.88 91 VAL A O 1
ATOM 637 N N . LEU A 1 92 ? 0.713 -12.952 4.579 1.00 79.81 92 LEU A N 1
ATOM 638 C CA . LEU A 1 92 ? 1.040 -12.662 5.981 1.00 79.81 92 LEU A CA 1
ATOM 639 C C . LEU A 1 92 ? 2.057 -11.516 6.137 1.00 79.81 92 LEU A C 1
ATOM 641 O O . LEU A 1 92 ? 1.768 -10.582 6.888 1.00 79.81 92 LEU A O 1
ATOM 645 N N . PRO A 1 93 ? 3.203 -11.521 5.423 1.00 80.94 93 PRO A N 1
ATOM 646 C CA . PRO A 1 93 ? 4.139 -10.400 5.450 1.00 80.94 93 PRO A CA 1
ATOM 647 C C . PRO A 1 93 ? 3.471 -9.087 5.041 1.00 80.94 93 PRO A C 1
ATOM 649 O O . PRO A 1 93 ? 3.619 -8.084 5.731 1.00 80.94 93 PRO A O 1
ATOM 652 N N . GLY A 1 94 ? 2.682 -9.112 3.964 1.00 78.94 94 GLY A N 1
ATOM 653 C CA . GLY A 1 94 ? 1.935 -7.960 3.478 1.00 78.94 94 GLY A CA 1
ATOM 654 C C . GLY A 1 94 ? 0.936 -7.418 4.489 1.00 78.94 94 GLY A C 1
ATOM 655 O O . GLY A 1 94 ? 0.889 -6.216 4.733 1.00 78.94 94 GLY A O 1
ATOM 656 N N . ALA A 1 95 ? 0.175 -8.301 5.130 1.00 80.50 95 ALA A N 1
ATOM 657 C CA . A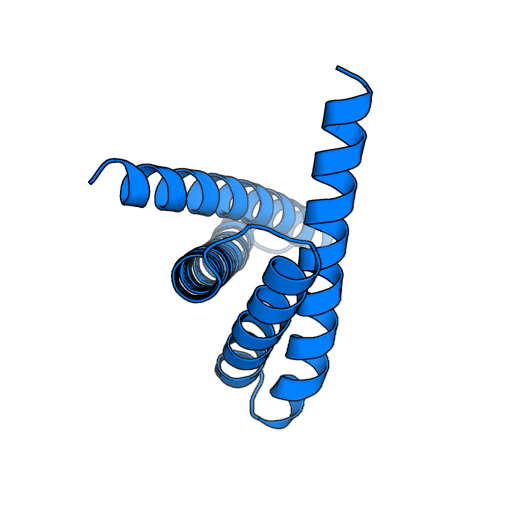LA A 1 95 ? -0.796 -7.924 6.146 1.00 80.50 95 ALA A CA 1
ATOM 658 C C . ALA A 1 95 ? -0.129 -7.214 7.334 1.00 80.50 95 ALA A C 1
ATOM 660 O O . ALA A 1 95 ? -0.548 -6.128 7.729 1.00 80.50 95 ALA A O 1
ATOM 661 N N . VAL A 1 96 ? 0.957 -7.775 7.872 1.00 83.25 96 VAL A N 1
ATOM 662 C CA . VAL A 1 96 ? 1.677 -7.178 9.010 1.00 83.25 96 VAL A CA 1
ATOM 663 C C . VAL A 1 96 ? 2.266 -5.813 8.643 1.00 83.25 96 VAL A C 1
ATOM 665 O O . VAL A 1 96 ? 2.139 -4.851 9.402 1.00 83.25 96 VAL A O 1
ATOM 668 N N . LEU A 1 97 ? 2.876 -5.707 7.462 1.00 82.19 97 LEU A N 1
ATOM 669 C CA . LEU A 1 97 ? 3.555 -4.491 7.017 1.00 82.19 97 LEU A CA 1
ATOM 670 C C . LEU A 1 97 ? 2.556 -3.343 6.799 1.00 82.19 97 LEU A C 1
ATOM 672 O O . LEU A 1 97 ? 2.764 -2.233 7.290 1.00 82.19 97 LEU A O 1
ATOM 676 N N . PHE A 1 98 ? 1.424 -3.616 6.148 1.00 78.44 98 PHE A N 1
ATOM 677 C CA . PHE A 1 98 ? 0.379 -2.612 5.938 1.00 78.44 98 PHE A CA 1
ATOM 678 C C . PHE A 1 98 ? -0.394 -2.263 7.212 1.00 78.44 98 PHE A C 1
ATOM 680 O O . PHE A 1 98 ? -0.793 -1.109 7.364 1.00 78.44 98 PHE A O 1
ATOM 687 N N . ALA A 1 99 ? -0.569 -3.197 8.152 1.00 80.25 99 ALA A N 1
ATOM 688 C CA . ALA A 1 99 ? -1.111 -2.880 9.474 1.00 80.25 99 ALA A CA 1
ATOM 689 C C . ALA A 1 99 ? -0.229 -1.858 10.212 1.00 80.25 99 ALA A C 1
ATOM 691 O O . ALA A 1 99 ? -0.737 -0.900 10.802 1.00 80.25 99 ALA A O 1
ATOM 692 N N . GLY A 1 100 ? 1.095 -2.025 10.130 1.00 77.38 100 GLY A N 1
ATOM 693 C CA . GLY A 1 100 ? 2.071 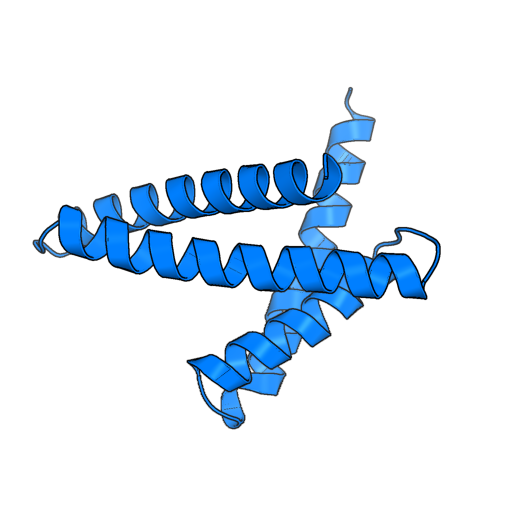-1.087 10.683 1.00 77.38 100 GLY A CA 1
ATOM 694 C C . GLY A 1 100 ? 2.021 0.285 10.008 1.00 77.38 100 GLY A C 1
ATOM 695 O O . GLY A 1 100 ? 1.930 1.303 10.687 1.00 77.38 100 GLY A O 1
ATOM 696 N N . ILE A 1 101 ? 2.005 0.329 8.672 1.00 78.88 101 ILE A N 1
ATOM 697 C CA . ILE A 1 101 ? 1.931 1.592 7.919 1.00 78.88 101 ILE A CA 1
ATOM 698 C C . ILE A 1 101 ? 0.634 2.351 8.234 1.00 78.88 101 ILE A C 1
ATOM 700 O O . ILE A 1 101 ? 0.669 3.554 8.490 1.00 78.88 101 ILE A O 1
ATOM 704 N N . ALA A 1 102 ? -0.510 1.664 8.253 1.00 73.88 102 ALA A N 1
ATOM 705 C CA . ALA A 1 102 ? -1.802 2.300 8.496 1.00 73.88 102 ALA A CA 1
ATOM 706 C C . ALA A 1 102 ? -1.933 2.829 9.935 1.00 73.88 102 ALA A C 1
ATOM 708 O O . ALA A 1 102 ? -2.417 3.942 10.152 1.00 73.88 102 ALA A O 1
ATOM 709 N N . SER A 1 103 ? -1.449 2.070 10.922 1.00 77.50 103 SER A N 1
ATOM 710 C CA . SER A 1 103 ? -1.431 2.508 12.323 1.00 77.50 103 SER A CA 1
ATOM 711 C C . SER A 1 103 ? -0.454 3.665 12.568 1.00 77.50 103 SER A C 1
ATOM 713 O O . SER A 1 103 ? -0.810 4.624 13.257 1.00 77.50 103 SER A O 1
ATOM 715 N N . ALA A 1 104 ? 0.731 3.640 11.948 1.00 78.62 104 ALA A N 1
ATOM 716 C CA . ALA A 1 104 ? 1.683 4.750 11.984 1.00 78.62 104 ALA A CA 1
ATOM 717 C C . ALA A 1 104 ? 1.116 6.018 11.320 1.00 78.62 104 ALA A C 1
ATOM 719 O O . ALA A 1 104 ? 1.258 7.113 11.864 1.00 78.62 104 ALA A O 1
ATOM 720 N N . GLY A 1 105 ? 0.415 5.874 10.190 1.00 74.19 105 GLY A N 1
ATOM 721 C CA . GLY A 1 105 ? -0.261 6.978 9.506 1.00 74.19 105 GLY A CA 1
ATOM 722 C C . GLY A 1 105 ? -1.311 7.664 10.384 1.00 74.19 105 GLY A C 1
ATOM 723 O O . GLY A 1 105 ? -1.325 8.892 10.492 1.00 74.19 105 GLY A O 1
ATOM 724 N N . TYR A 1 106 ? -2.142 6.890 11.088 1.00 72.44 106 TYR A N 1
ATOM 725 C CA . TYR A 1 106 ? -3.121 7.432 12.036 1.00 72.44 106 TYR A CA 1
ATOM 726 C C . TYR A 1 106 ? -2.462 8.154 13.224 1.00 72.44 106 TYR A C 1
ATOM 728 O O . TYR A 1 106 ? -2.890 9.246 13.605 1.00 72.44 106 TYR A O 1
ATOM 736 N N . ALA A 1 107 ? -1.400 7.577 13.796 1.00 74.94 107 ALA A N 1
ATOM 737 C CA . ALA A 1 107 ? -0.668 8.188 14.907 1.00 74.94 107 ALA A CA 1
ATOM 738 C C . ALA A 1 107 ? 0.020 9.501 14.496 1.00 74.94 107 ALA A C 1
ATOM 740 O O . ALA A 1 107 ? -0.030 10.483 15.236 1.00 74.94 107 ALA A O 1
ATOM 741 N N . GLY A 1 108 ? 0.620 9.541 13.302 1.00 72.38 108 GLY A N 1
ATOM 742 C CA . G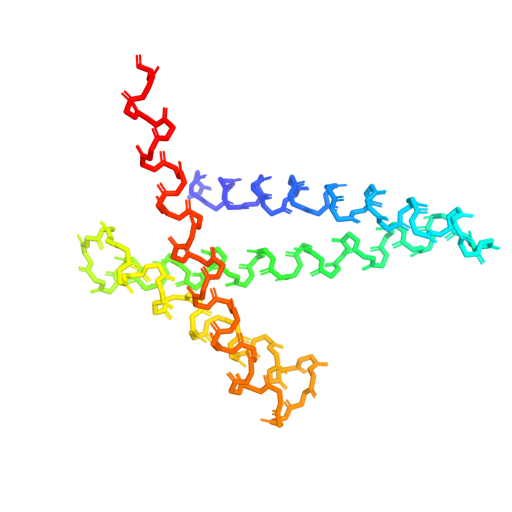LY A 1 108 ? 1.228 10.752 12.751 1.00 72.38 108 GLY A CA 1
ATOM 743 C C . GLY A 1 108 ? 0.202 11.855 12.499 1.00 72.38 108 GLY A C 1
ATOM 744 O O . GLY A 1 108 ? 0.440 13.004 12.852 1.00 72.38 108 GLY A O 1
ATOM 745 N N . THR A 1 109 ? -0.969 11.504 11.966 1.00 67.00 109 THR A N 1
ATOM 746 C CA . THR A 1 109 ? -2.031 12.484 11.691 1.00 67.00 109 THR A CA 1
ATOM 747 C C . THR A 1 109 ? -2.587 13.087 12.984 1.00 67.00 109 THR A C 1
ATOM 749 O O . THR A 1 109 ? -2.751 14.299 13.056 1.00 67.00 109 THR A O 1
ATOM 752 N N . ASN A 1 110 ? -2.798 12.281 14.034 1.00 63.19 110 ASN A N 1
ATOM 753 C CA . ASN A 1 110 ? -3.237 12.801 15.336 1.00 63.19 110 ASN A CA 1
ATOM 754 C C . ASN A 1 110 ? -2.192 13.710 15.989 1.00 63.19 110 ASN A C 1
ATOM 756 O O . ASN A 1 110 ? -2.552 14.757 16.510 1.00 63.19 110 ASN A O 1
ATOM 760 N N . LYS A 1 111 ? -0.902 13.357 15.908 1.00 59.88 111 LYS A N 1
ATOM 761 C CA . LYS A 1 111 ? 0.163 14.214 16.444 1.00 59.88 111 LYS A CA 1
ATOM 762 C C . LYS A 1 111 ? 0.275 15.545 15.708 1.00 59.88 111 LYS A C 1
ATOM 764 O O . LYS A 1 111 ? 0.501 16.555 16.349 1.00 59.88 111 LYS A O 1
ATOM 769 N N . ILE A 1 112 ? 0.116 15.574 14.384 1.00 55.16 112 ILE A N 1
ATOM 770 C CA . ILE A 1 112 ? 0.186 16.827 13.609 1.00 55.16 112 ILE A CA 1
ATOM 771 C C . ILE A 1 112 ? -0.976 17.768 13.965 1.00 55.16 112 ILE A C 1
ATOM 773 O O . ILE A 1 112 ? -0.781 18.977 14.005 1.00 55.16 112 ILE A O 1
ATOM 777 N N . VAL A 1 113 ? -2.159 17.222 14.262 1.00 54.03 113 VAL A N 1
ATOM 778 C CA . VAL A 1 113 ? -3.325 18.005 14.707 1.00 54.03 113 VAL A CA 1
ATOM 779 C C . VAL A 1 113 ? -3.135 18.570 16.118 1.00 54.03 113 VAL A C 1
ATOM 781 O O . VAL A 1 113 ? -3.680 19.619 16.417 1.00 54.03 113 VAL A O 1
ATOM 784 N N . GLU A 1 114 ? -2.332 17.933 16.971 1.00 51.69 114 GLU A N 1
ATOM 785 C CA . GLU A 1 114 ? -2.012 18.435 18.320 1.00 51.69 114 GLU A CA 1
ATOM 786 C C . GLU A 1 114 ? -1.094 19.675 18.319 1.00 51.69 114 GLU A C 1
ATOM 788 O O . GLU A 1 114 ? -0.995 20.368 19.329 1.00 51.69 114 GLU A O 1
ATOM 793 N N . TYR A 1 115 ? -0.418 19.956 17.199 1.00 50.62 115 TYR A N 1
ATOM 794 C CA . TYR A 1 115 ? 0.492 21.098 17.031 1.00 50.62 115 TYR A CA 1
ATOM 795 C C . TYR A 1 115 ? -0.096 22.248 16.188 1.00 50.62 115 TYR A C 1
ATOM 797 O O . TYR A 1 115 ? 0.619 23.218 15.921 1.00 50.62 115 TYR A O 1
ATOM 805 N N . LEU A 1 116 ? -1.361 22.147 15.761 1.00 45.38 116 LEU A N 1
ATOM 806 C CA . LEU A 1 116 ? -2.113 23.183 15.035 1.00 45.38 116 LEU A CA 1
ATOM 807 C C . LEU A 1 116 ? -3.246 23.731 15.905 1.00 45.38 116 LEU A C 1
ATOM 809 O O . LEU A 1 116 ? -3.462 24.961 15.844 1.00 45.38 116 LEU A O 1
#

Foldseek 3Di:
DVVVVVLQVQLQVQLQVQLVVQLVVCVVVVHDSVVRSNVRSVVSSVLSSQLVVLLVVLCVVVVDDDLVSQLQSQLQSQLVSCCVPVNNVRSRVRSNVRSVVRSVVVVVVVVVVVVD